Protein AF-A0A945E443-F1 (afdb_monomer_lite)

Radius of gyration: 19.36 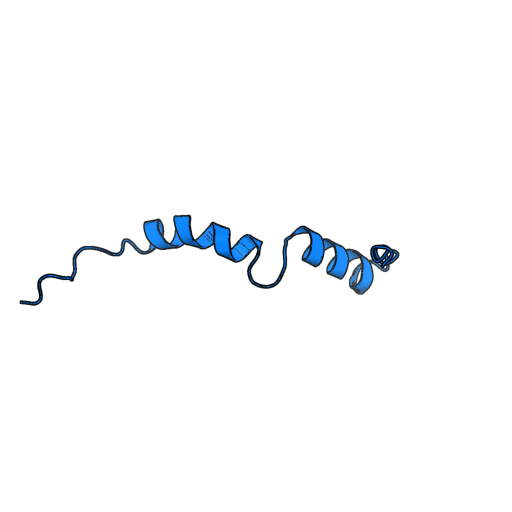Å; chains: 1; bounding box: 42×15×57 Å

Foldseek 3Di:
DDPPPPDPPVVVVCVVCVVVVCPVVHHPVVVVQCCCCPVVVHDHDDDDDD

Structure (mmCIF, N/CA/C/O backbone):
data_AF-A0A945E443-F1
#
_entry.id   AF-A0A945E443-F1
#
loop_
_atom_site.group_PDB
_atom_site.id
_atom_site.type_symbol
_atom_site.label_atom_id
_atom_site.label_alt_id
_atom_site.label_comp_id
_atom_site.label_asym_id
_atom_site.label_entity_id
_atom_site.label_seq_id
_atom_site.pdbx_PDB_ins_code
_atom_site.Cartn_x
_atom_site.Cartn_y
_atom_site.Cartn_z
_atom_site.occupancy
_atom_site.B_iso_or_equiv
_atom_site.auth_seq_id
_atom_site.auth_comp_id
_atom_site.auth_asym_id
_atom_site.auth_atom_id
_atom_site.pdbx_PDB_model_num
ATOM 1 N N . HIS A 1 1 ? 24.8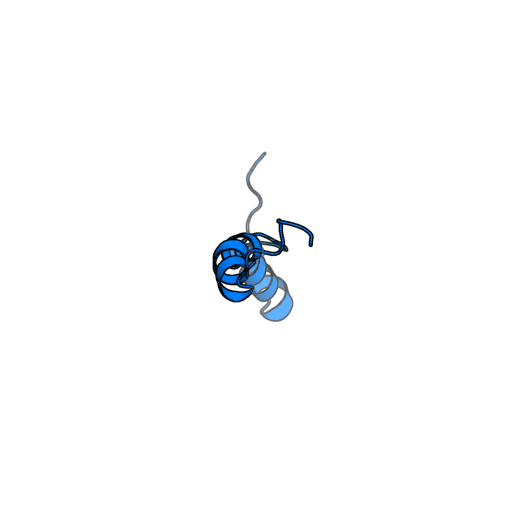36 1.244 -35.939 1.00 57.31 1 HIS A N 1
ATOM 2 C CA . HIS A 1 1 ? 24.141 0.038 -35.459 1.00 57.31 1 HIS A CA 1
ATOM 3 C C . HIS A 1 1 ? 24.536 -0.137 -34.001 1.00 57.31 1 HIS A C 1
ATOM 5 O O . HIS A 1 1 ? 25.707 -0.388 -33.743 1.00 57.31 1 HIS A O 1
ATOM 11 N N . TYR A 1 2 ? 23.632 0.178 -33.071 1.00 53.75 2 TYR A N 1
ATOM 12 C CA . TYR A 1 2 ? 23.895 0.071 -31.634 1.00 53.75 2 TYR A CA 1
ATOM 13 C C . TYR A 1 2 ? 23.594 -1.369 -31.182 1.00 53.75 2 TYR A C 1
ATOM 15 O O . TYR A 1 2 ? 22.526 -1.871 -31.514 1.00 53.75 2 TYR A O 1
ATOM 23 N N . PRO A 1 3 ? 24.500 -2.045 -30.456 1.00 60.66 3 PRO A N 1
ATOM 24 C CA . PRO A 1 3 ? 24.406 -3.484 -30.187 1.00 60.66 3 PRO A CA 1
ATOM 25 C C . PRO A 1 3 ? 23.534 -3.852 -28.967 1.00 60.66 3 PRO A C 1
ATOM 27 O O . PRO A 1 3 ? 23.719 -4.923 -28.405 1.00 60.66 3 PRO A O 1
ATOM 30 N N . TYR A 1 4 ? 22.624 -2.977 -28.520 1.00 57.97 4 TYR A N 1
ATOM 31 C CA . TYR A 1 4 ? 21.899 -3.140 -27.244 1.00 57.97 4 TYR A CA 1
ATOM 32 C C . TYR A 1 4 ? 20.369 -3.159 -27.375 1.00 57.97 4 TYR A C 1
ATOM 34 O O . TYR A 1 4 ? 19.670 -3.099 -26.371 1.00 57.97 4 TYR A O 1
ATOM 42 N N . GLU A 1 5 ? 19.828 -3.241 -28.590 1.00 57.75 5 GLU A N 1
ATOM 43 C CA . GLU A 1 5 ? 18.377 -3.311 -28.834 1.00 57.75 5 GLU A CA 1
ATOM 44 C C . GLU A 1 5 ? 17.837 -4.753 -28.747 1.00 57.75 5 GLU A C 1
ATOM 46 O O . GLU A 1 5 ? 16.959 -5.145 -29.513 1.00 57.75 5 GLU A O 1
ATOM 51 N N . GLU A 1 6 ? 18.367 -5.578 -27.841 1.00 61.25 6 GLU A N 1
ATOM 52 C CA . GLU A 1 6 ? 17.907 -6.959 -27.679 1.00 61.25 6 GLU A CA 1
ATOM 53 C C . GLU A 1 6 ? 16.800 -7.027 -26.615 1.00 61.25 6 GLU A C 1
ATOM 55 O O . GLU A 1 6 ? 17.036 -7.238 -25.432 1.00 61.25 6 GLU A O 1
ATOM 60 N N . HIS A 1 7 ? 15.577 -6.784 -27.092 1.00 62.50 7 HIS A N 1
ATOM 61 C CA . HIS A 1 7 ? 14.299 -7.272 -26.568 1.00 62.50 7 HIS A CA 1
ATOM 62 C C . HIS A 1 7 ? 14.085 -7.229 -25.043 1.00 62.50 7 HIS A C 1
ATOM 64 O O . HIS A 1 7 ? 13.980 -8.269 -24.391 1.00 62.50 7 HIS A O 1
ATOM 70 N N . ASP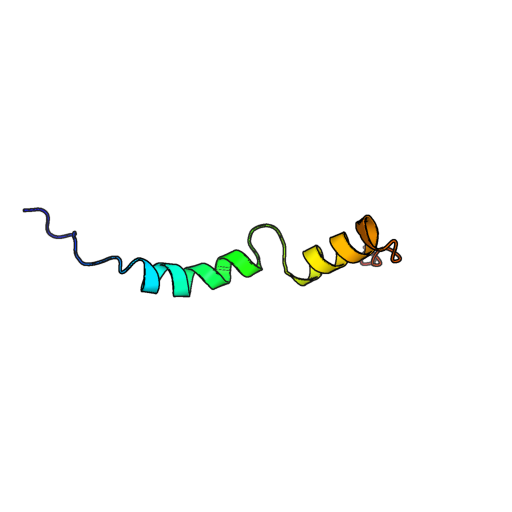 A 1 8 ? 13.819 -6.040 -24.497 1.00 68.88 8 ASP A N 1
ATOM 71 C CA . ASP A 1 8 ? 12.876 -5.965 -23.377 1.00 68.88 8 ASP A CA 1
ATOM 72 C C . ASP A 1 8 ? 11.510 -6.415 -23.917 1.00 68.88 8 ASP A C 1
ATOM 74 O O . ASP A 1 8 ? 10.784 -5.614 -24.502 1.00 68.88 8 ASP A O 1
ATOM 78 N N . ASP A 1 9 ? 11.175 -7.707 -23.799 1.00 83.69 9 ASP A N 1
ATOM 79 C CA . ASP A 1 9 ? 9.791 -8.161 -23.958 1.00 83.69 9 ASP A CA 1
ATOM 80 C C . ASP A 1 9 ? 8.980 -7.490 -22.836 1.00 83.69 9 ASP A C 1
ATOM 82 O O . ASP A 1 9 ? 9.118 -7.874 -21.665 1.00 83.69 9 ASP A O 1
ATOM 86 N N . PRO A 1 10 ? 8.142 -6.480 -23.145 1.00 85.38 10 PRO A N 1
ATOM 87 C CA . PRO A 1 10 ? 7.471 -5.693 -22.117 1.00 85.38 10 PRO A CA 1
ATOM 88 C C . PRO A 1 10 ? 6.549 -6.553 -21.248 1.00 85.38 10 PRO A C 1
ATOM 90 O O . PRO A 1 10 ? 6.292 -6.214 -20.091 1.00 85.38 10 PRO A O 1
ATOM 93 N N . TRP A 1 11 ? 6.073 -7.685 -21.779 1.00 89.81 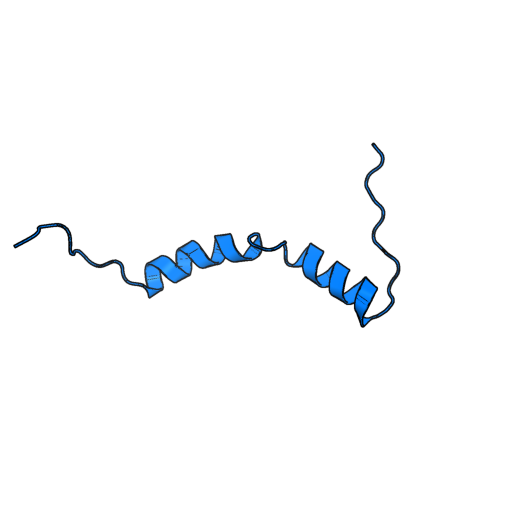11 TRP A N 1
ATOM 94 C CA . TRP A 1 11 ? 5.260 -8.639 -21.034 1.00 89.81 11 TRP A CA 1
ATOM 95 C C . TRP A 1 11 ? 6.090 -9.467 -20.064 1.00 89.81 11 TRP A C 1
ATOM 97 O O . TRP A 1 11 ? 5.664 -9.654 -18.923 1.00 89.81 11 TRP A O 1
ATOM 107 N N . ALA A 1 12 ? 7.276 -9.925 -20.473 1.00 90.81 12 ALA A N 1
ATOM 108 C CA . ALA A 1 12 ? 8.193 -10.627 -19.581 1.00 90.81 12 ALA A CA 1
ATOM 109 C C . ALA A 1 12 ? 8.636 -9.710 -18.434 1.00 90.81 12 ALA A C 1
ATOM 111 O O . ALA A 1 12 ? 8.520 -10.079 -17.262 1.00 90.81 12 ALA A O 1
ATOM 112 N N . TRP A 1 13 ? 9.050 -8.481 -18.754 1.00 89.50 13 TRP A N 1
ATOM 113 C CA . TRP A 1 13 ? 9.392 -7.479 -17.746 1.00 89.50 13 TRP A CA 1
ATOM 114 C C . TRP A 1 13 ? 8.204 -7.175 -16.823 1.00 89.50 13 TRP A C 1
ATOM 116 O O . TRP A 1 13 ? 8.338 -7.233 -15.599 1.00 89.50 13 TRP A O 1
ATOM 126 N N . GLY A 1 14 ? 7.018 -6.937 -17.391 1.00 93.00 14 GLY A N 1
ATOM 127 C CA . GLY A 1 14 ? 5.799 -6.667 -16.630 1.00 93.00 14 GLY A CA 1
ATOM 128 C C . GLY A 1 14 ? 5.399 -7.821 -15.708 1.00 93.00 14 GLY A C 1
ATOM 129 O O . GLY A 1 14 ? 4.991 -7.585 -14.570 1.00 93.00 14 GLY A O 1
ATOM 130 N N . HIS A 1 15 ? 5.570 -9.071 -16.146 1.00 93.50 15 HIS A N 1
ATOM 131 C CA . HIS A 1 15 ? 5.302 -10.252 -15.329 1.00 93.50 15 HIS A CA 1
ATOM 132 C C . HIS A 1 15 ? 6.188 -10.282 -14.080 1.00 93.50 15 HIS A C 1
ATOM 134 O O . HIS A 1 15 ? 5.674 -10.429 -12.968 1.00 93.50 15 HIS A O 1
ATOM 140 N N . TYR A 1 16 ? 7.498 -10.081 -14.236 1.00 93.88 16 TYR A N 1
ATOM 141 C CA . TYR A 1 16 ? 8.422 -10.071 -13.101 1.00 93.88 16 TYR A CA 1
ATOM 142 C C . TYR A 1 16 ? 8.241 -8.832 -12.215 1.00 93.88 16 TYR A C 1
ATOM 144 O O . TYR A 1 16 ? 8.241 -8.951 -10.986 1.00 93.88 16 TYR A O 1
ATOM 152 N N . PHE A 1 17 ? 8.002 -7.661 -12.809 1.00 93.88 17 PHE A N 1
ATOM 153 C CA . PHE A 1 17 ? 7.783 -6.420 -12.067 1.00 93.88 17 PHE A CA 1
ATOM 154 C C . PHE A 1 17 ? 6.443 -6.396 -11.315 1.00 93.88 17 PHE A C 1
ATOM 156 O O . PHE A 1 17 ? 6.339 -5.753 -10.270 1.00 93.88 17 PHE A O 1
ATOM 163 N N . SER A 1 18 ? 5.430 -7.146 -11.767 1.00 94.00 18 SER A N 1
ATOM 164 C CA . SER A 1 18 ? 4.106 -7.202 -11.119 1.00 94.00 18 SER A CA 1
ATOM 165 C C . SER A 1 18 ? 4.167 -7.529 -9.620 1.00 94.00 18 SER A C 1
ATOM 167 O O . SER A 1 18 ? 3.348 -7.042 -8.842 1.00 94.00 18 SER A O 1
ATOM 169 N N . ARG A 1 19 ? 5.173 -8.299 -9.183 1.00 92.94 19 ARG A N 1
ATOM 170 C CA . ARG A 1 19 ? 5.399 -8.635 -7.769 1.00 92.94 19 ARG A CA 1
ATOM 171 C C . ARG A 1 19 ? 5.804 -7.430 -6.927 1.00 92.94 19 ARG A C 1
ATOM 173 O O . ARG A 1 19 ? 5.426 -7.355 -5.764 1.00 92.94 19 ARG A O 1
ATOM 180 N N . ALA A 1 20 ? 6.517 -6.463 -7.498 1.00 94.81 20 ALA A N 1
ATOM 181 C CA . ALA A 1 20 ? 6.833 -5.223 -6.795 1.00 94.81 20 ALA A CA 1
ATOM 182 C C . ALA A 1 20 ? 5.564 -4.393 -6.521 1.00 94.81 20 ALA A C 1
ATOM 184 O O . ALA A 1 20 ? 5.469 -3.727 -5.492 1.00 94.81 20 ALA A O 1
ATOM 185 N N . LEU A 1 21 ? 4.549 -4.478 -7.388 1.00 93.81 21 LEU A N 1
ATOM 186 C CA . LEU A 1 21 ? 3.294 -3.737 -7.225 1.00 93.81 21 LEU A CA 1
ATOM 187 C C . LEU A 1 21 ? 2.422 -4.252 -6.073 1.00 93.81 21 LEU A C 1
ATOM 189 O O . LEU A 1 21 ? 1.588 -3.507 -5.578 1.00 93.81 21 LEU A O 1
ATOM 193 N N . THR A 1 22 ? 2.610 -5.488 -5.596 1.00 93.38 22 THR A N 1
ATOM 194 C CA . THR A 1 22 ? 1.831 -5.993 -4.447 1.00 93.38 22 THR A CA 1
ATOM 195 C C . THR A 1 22 ? 2.260 -5.381 -3.115 1.00 93.38 22 THR A C 1
ATOM 197 O O . THR A 1 22 ? 1.566 -5.558 -2.116 1.00 93.38 22 THR A O 1
ATOM 200 N N . ILE A 1 23 ? 3.410 -4.704 -3.090 1.00 94.19 23 ILE A N 1
ATOM 201 C CA . ILE A 1 23 ? 3.928 -3.954 -1.938 1.00 94.19 23 ILE A CA 1
ATOM 202 C C . ILE A 1 23 ? 4.021 -2.450 -2.232 1.00 94.19 23 ILE A C 1
ATOM 204 O O . ILE A 1 23 ? 3.892 -1.631 -1.320 1.00 94.19 23 ILE A O 1
ATOM 208 N N . GLY A 1 24 ? 4.233 -2.072 -3.497 1.00 92.81 24 GLY A N 1
ATOM 209 C CA . GLY A 1 24 ? 4.282 -0.686 -3.942 1.00 92.81 24 GLY A CA 1
ATOM 210 C C . GLY A 1 24 ? 2.932 0.001 -3.747 1.00 92.81 24 GLY A C 1
ATOM 211 O O . GLY A 1 24 ? 1.929 -0.424 -4.304 1.00 92.81 24 GLY A O 1
ATOM 212 N N . GLY A 1 25 ? 2.904 1.070 -2.949 1.00 89.31 25 GLY A N 1
ATOM 213 C CA . GLY A 1 25 ? 1.661 1.767 -2.596 1.00 89.31 25 GLY A CA 1
ATOM 214 C C . GLY A 1 25 ? 0.890 1.148 -1.423 1.00 89.31 25 GLY A C 1
ATOM 215 O O . GLY A 1 25 ? -0.184 1.642 -1.090 1.00 89.31 25 GLY A O 1
ATOM 216 N N . GLY A 1 26 ? 1.450 0.127 -0.765 1.00 92.38 26 GLY A N 1
ATOM 217 C CA . GLY A 1 26 ? 0.842 -0.573 0.367 1.00 92.38 26 GLY A CA 1
ATOM 218 C C . GLY A 1 26 ? 0.435 -2.000 0.006 1.00 92.38 26 GLY A C 1
ATOM 219 O O . GLY A 1 26 ? 0.034 -2.285 -1.121 1.00 92.38 26 GLY A O 1
ATOM 220 N N . THR A 1 27 ? 0.542 -2.919 0.969 1.00 95.69 27 THR A N 1
ATOM 221 C CA . THR A 1 27 ? 0.148 -4.313 0.741 1.00 95.69 27 THR A CA 1
ATOM 222 C C . THR A 1 27 ? -1.362 -4.442 0.571 1.00 95.69 27 THR A C 1
ATOM 224 O O . THR A 1 27 ? -2.145 -3.600 1.020 1.00 95.69 27 THR A O 1
ATOM 227 N N . SER A 1 28 ? -1.803 -5.550 -0.030 1.00 95.38 28 SER A N 1
ATOM 228 C CA . SER A 1 28 ? -3.236 -5.860 -0.122 1.00 95.38 28 SER A CA 1
ATOM 229 C C . SER A 1 28 ? -3.915 -5.942 1.252 1.00 95.38 28 SER A C 1
ATOM 231 O O . SER A 1 28 ? -5.101 -5.646 1.359 1.00 95.38 28 SER A O 1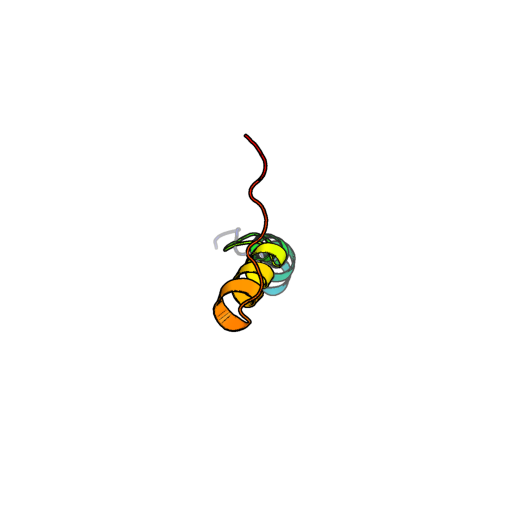
ATOM 233 N N . GLU A 1 29 ? -3.190 -6.333 2.302 1.00 95.25 29 GLU A N 1
ATOM 234 C CA . GLU A 1 29 ? -3.709 -6.357 3.675 1.00 95.25 29 GLU A CA 1
ATOM 235 C C . GLU A 1 29 ? -3.994 -4.942 4.179 1.00 95.25 29 GLU A C 1
ATOM 237 O O . GLU A 1 29 ? -5.116 -4.664 4.597 1.00 95.25 29 GLU A O 1
ATOM 242 N N . VAL A 1 30 ? -3.039 -4.020 4.020 1.00 94.25 30 VAL A N 1
ATOM 243 C CA . VAL A 1 30 ? -3.211 -2.608 4.396 1.00 94.25 30 VAL A CA 1
ATOM 244 C C . VAL A 1 30 ? -4.372 -1.972 3.631 1.00 94.25 30 VAL A C 1
ATOM 246 O O . VAL A 1 30 ? -5.220 -1.310 4.228 1.00 94.25 30 VAL A O 1
ATOM 249 N N . GLN A 1 31 ? -4.467 -2.213 2.321 1.00 96.62 31 GLN A N 1
ATOM 250 C CA . GLN A 1 31 ? -5.556 -1.676 1.501 1.00 96.62 31 GLN A CA 1
ATOM 251 C C . GLN A 1 31 ? -6.931 -2.194 1.948 1.00 96.62 31 GLN A C 1
ATOM 253 O O . GLN A 1 31 ? -7.888 -1.420 2.012 1.00 96.62 31 GLN A O 1
ATOM 258 N N . ARG A 1 32 ? -7.045 -3.481 2.307 1.00 95.69 32 ARG A N 1
ATOM 259 C CA . ARG A 1 32 ? -8.293 -4.035 2.854 1.00 95.69 32 ARG A CA 1
ATOM 260 C C . ARG A 1 32 ? -8.644 -3.429 4.209 1.00 95.69 32 ARG A C 1
ATOM 262 O O . ARG A 1 32 ? -9.817 -3.138 4.422 1.00 95.69 32 ARG A O 1
ATOM 269 N N . ASN A 1 33 ? -7.662 -3.180 5.073 1.00 96.06 33 ASN A N 1
ATOM 270 C CA . ASN A 1 33 ? -7.899 -2.513 6.356 1.00 96.06 33 ASN A CA 1
ATOM 271 C C . ASN A 1 33 ? -8.415 -1.085 6.142 1.00 96.06 33 ASN A C 1
ATOM 273 O O . ASN A 1 33 ? -9.420 -0.706 6.736 1.00 96.06 33 ASN A O 1
ATOM 277 N N . ILE A 1 34 ? -7.821 -0.325 5.212 1.00 95.38 34 ILE A N 1
ATOM 278 C CA . ILE A 1 34 ? -8.295 1.023 4.854 1.00 95.38 34 ILE A CA 1
ATOM 279 C C . ILE A 1 34 ? -9.750 0.987 4.372 1.00 95.38 34 ILE A C 1
ATOM 281 O O . ILE A 1 34 ? -10.552 1.815 4.803 1.00 95.38 34 ILE A O 1
ATOM 285 N N . ILE A 1 35 ? -10.106 0.040 3.498 1.00 97.06 35 ILE A N 1
ATOM 286 C CA . ILE A 1 35 ? -11.491 -0.131 3.034 1.00 97.06 35 ILE A CA 1
ATOM 287 C C . ILE A 1 35 ? -12.407 -0.497 4.211 1.00 97.06 35 ILE A C 1
ATOM 289 O O . ILE A 1 35 ? -13.465 0.110 4.372 1.00 97.06 35 ILE A O 1
ATOM 293 N N . GLY A 1 36 ? -11.990 -1.441 5.055 1.00 97.88 36 GLY A N 1
ATOM 294 C CA . GLY A 1 36 ? -12.721 -1.856 6.249 1.00 97.88 36 GLY A CA 1
ATOM 295 C C . GLY A 1 36 ? -13.034 -0.684 7.175 1.00 97.88 36 GLY A C 1
ATOM 296 O O . GLY A 1 36 ? -14.188 -0.462 7.521 1.00 97.88 36 GLY A O 1
ATOM 297 N N . GLU A 1 37 ? -12.029 0.109 7.520 1.00 97.19 37 GLU A N 1
ATOM 298 C CA . GLU A 1 37 ? -12.170 1.230 8.450 1.00 97.19 37 GLU A CA 1
ATOM 299 C C . GLU A 1 37 ? -12.940 2.404 7.841 1.00 97.19 37 GLU A C 1
ATOM 301 O O . GLU A 1 37 ? -13.841 2.956 8.470 1.00 97.19 37 GLU A O 1
ATOM 306 N N . ARG A 1 38 ? -12.585 2.811 6.615 1.00 96.12 38 ARG A N 1
ATOM 307 C CA . ARG A 1 38 ? -13.075 4.072 6.038 1.00 96.12 38 ARG A CA 1
ATOM 308 C C . ARG A 1 38 ? -14.378 3.932 5.276 1.00 96.12 38 ARG A C 1
ATOM 310 O O . ARG A 1 38 ? -15.180 4.859 5.300 1.00 96.12 38 ARG A O 1
ATOM 317 N N . LEU A 1 39 ? -14.560 2.824 4.562 1.00 97.81 39 LEU A N 1
ATOM 318 C CA . LEU A 1 39 ? -15.755 2.605 3.752 1.00 97.81 39 LEU A CA 1
ATOM 319 C C . LEU A 1 39 ? -16.790 1.764 4.500 1.00 97.81 39 LEU A C 1
ATOM 321 O O . LEU A 1 39 ? -17.980 2.043 4.395 1.00 97.81 39 LEU A O 1
ATOM 325 N N . LEU A 1 40 ? -16.344 0.754 5.252 1.00 97.38 40 LEU A N 1
ATOM 326 C CA . LEU A 1 40 ? -17.243 -0.194 5.917 1.00 97.38 40 LEU A CA 1
ATOM 327 C C . LEU A 1 40 ? -17.470 0.103 7.410 1.00 97.38 40 LEU A C 1
ATOM 329 O O . LEU A 1 40 ? -18.327 -0.529 8.020 1.00 97.38 40 LEU A O 1
ATOM 333 N N . GLY A 1 41 ? -16.742 1.055 8.005 1.00 96.94 41 GLY A N 1
ATOM 334 C CA . GLY A 1 41 ? -16.897 1.436 9.415 1.00 96.94 41 GLY A CA 1
ATOM 335 C C . GLY A 1 41 ? -16.435 0.371 10.416 1.00 96.94 41 GLY A C 1
ATOM 336 O O . GLY A 1 41 ? -16.877 0.377 11.566 1.00 96.94 41 GLY A O 1
ATOM 337 N N . LEU A 1 42 ? -15.576 -0.560 9.993 1.00 97.56 42 LEU A N 1
ATOM 338 C CA . LEU A 1 42 ? -15.010 -1.579 10.873 1.00 97.56 42 LEU A CA 1
ATOM 339 C C . LEU A 1 42 ? -14.045 -0.951 11.894 1.00 97.56 42 LEU A C 1
ATOM 341 O O . LEU A 1 42 ? -13.417 0.072 11.606 1.00 97.56 42 LEU A O 1
ATOM 345 N N . PRO A 1 43 ? -13.887 -1.563 13.082 1.00 95.81 43 PRO A N 1
ATOM 346 C CA . PRO A 1 43 ? -12.887 -1.127 14.047 1.00 95.81 43 PRO A CA 1
ATOM 347 C C . PRO A 1 43 ? -11.476 -1.146 13.452 1.00 95.81 43 PRO A C 1
ATOM 349 O O . PRO A 1 43 ? -11.107 -2.070 12.730 1.00 95.81 43 PRO A O 1
ATOM 352 N N . ARG A 1 44 ? -10.678 -0.135 13.805 1.00 92.94 44 ARG A N 1
ATOM 353 C CA . ARG A 1 44 ? -9.287 -0.011 13.363 1.00 92.94 44 ARG A CA 1
ATOM 354 C C . ARG A 1 44 ? -8.392 -1.079 13.982 1.00 92.94 44 ARG A C 1
ATOM 356 O O . ARG A 1 44 ? -8.532 -1.393 15.165 1.00 92.94 44 ARG A O 1
ATOM 363 N N . GLU A 1 45 ? -7.438 -1.574 13.196 1.00 90.12 45 GLU A N 1
ATOM 364 C CA . GLU A 1 45 ? -6.448 -2.542 13.673 1.00 90.12 45 GLU A CA 1
ATOM 365 C C . GLU A 1 45 ? -5.616 -1.974 14.842 1.00 90.12 45 GLU A C 1
ATOM 367 O O . GLU A 1 45 ? -5.284 -0.779 14.901 1.00 90.12 45 GLU A O 1
ATOM 372 N N . LEU A 1 46 ? -5.292 -2.843 15.804 1.00 86.00 46 LEU A N 1
ATOM 373 C CA . LEU A 1 46 ? -4.457 -2.489 16.946 1.00 86.00 46 LEU A CA 1
ATOM 374 C C . LEU A 1 46 ? -3.029 -2.210 16.474 1.00 86.00 46 LEU A C 1
ATOM 376 O O . LEU A 1 46 ? -2.415 -3.011 15.778 1.00 86.00 46 LEU A O 1
ATOM 380 N N . ARG A 1 47 ? -2.477 -1.070 16.896 1.00 85.81 47 ARG A N 1
ATOM 381 C CA . ARG A 1 47 ? -1.058 -0.782 16.667 1.00 85.81 47 ARG A CA 1
ATOM 382 C C . ARG A 1 47 ? -0.224 -1.695 17.574 1.00 85.81 47 ARG A C 1
ATOM 384 O O . ARG A 1 47 ? -0.610 -1.850 18.736 1.00 85.81 47 ARG A O 1
ATOM 391 N N . PRO A 1 48 ? 0.891 -2.265 17.087 1.00 83.75 48 PRO A N 1
ATOM 392 C CA . PRO A 1 48 ? 1.787 -3.043 17.933 1.00 83.75 48 PRO A CA 1
ATOM 393 C C . PRO A 1 48 ? 2.229 -2.210 19.142 1.00 83.75 48 PRO A C 1
ATOM 395 O O . PRO A 1 48 ? 2.437 -0.999 19.024 1.00 83.75 48 PRO A O 1
ATOM 398 N N . ALA A 1 49 ? 2.316 -2.855 20.308 1.00 81.81 49 ALA A N 1
ATOM 399 C CA . ALA A 1 49 ? 2.845 -2.222 21.509 1.00 81.81 49 ALA A CA 1
ATOM 400 C C . ALA A 1 49 ? 4.340 -1.949 21.297 1.00 81.81 49 ALA A C 1
ATOM 402 O O . 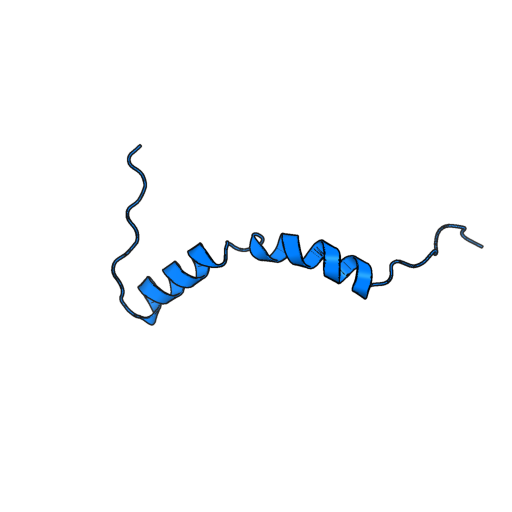ALA A 1 49 ? 5.077 -2.860 20.917 1.00 81.81 49 ALA A O 1
ATOM 403 N N . THR A 1 50 ? 4.742 -0.692 21.480 1.00 76.69 50 THR A N 1
ATOM 404 C CA . THR A 1 50 ? 6.142 -0.255 21.420 1.00 76.69 50 THR A CA 1
ATOM 405 C C . THR A 1 50 ? 6.907 -0.703 22.654 1.00 76.69 50 THR A C 1
ATOM 407 O O . THR A 1 50 ? 6.321 -0.618 23.758 1.00 76.69 50 THR A O 1
#

pLDDT: mean 87.33, std 12.83, range [53.75, 97.88]

Secondary structure (DSSP, 8-state):
--TT-----HHHHHHHHHHHHTTTTS-HHHHHHHHHHHTS-PPPPPPPP-

Sequence (50 aa):
HYPYEEHDDPWAWGHYFSRALTIGGGTSEVQRNIIGERLLGLPRELRPAT